Protein AF-A0A1B7W622-F1 (afdb_monomer)

Radius of gyration: 14.62 Å; Cα contacts (8 Å, |Δi|>4): 150; chains: 1; bounding box: 33×16×44 Å

Secondary struc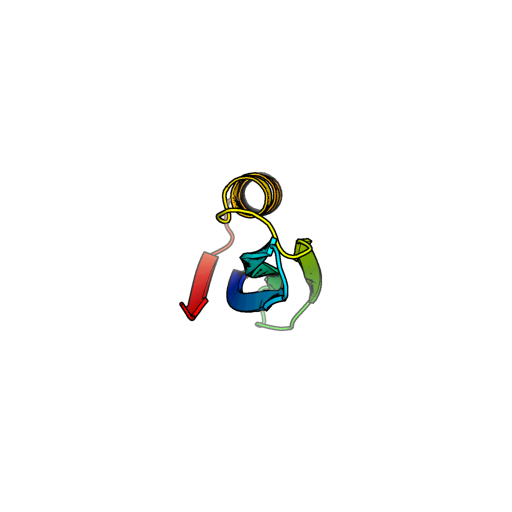ture (DSSP, 8-state):
--EEEEEEEEEEEE-GGG-EEEEEEEEEEEE-TT--EEEEEEEEEEEESSSHHHHHHHHHHHHHHHHH-TTSEEEEEE--

Foldseek 3Di:
DKAWEKEKEWDWDQPDVVGIFIKIKMKTWIADPVRDTDDIDIDIDDGDHDCVVVVVVSVVVVVVVCVVCVPHHYHYDYDD

Organism: NCBI:txid1710896

Sequence (80 aa):
MATVGIGLDGTCMLMCEDGYREAMVGTVSLYDSEGERQPTIYLGAAPEYGKKSFLERLEREIERAKNRYPEATLVGIADG

Solvent-accessible surface area (backbone atoms only — not comparable to full-atom values): 4489 Å² total; per-residue (Å²): 95,33,33,40,39,34,41,39,40,62,46,83,42,77,55,71,94,74,39,74,24,33,29,38,39,36,35,45,33,36,26,41,59,87,64,52,78,59,69,65,50,78,47,77,40,74,69,31,91,60,59,63,73,53,48,59,54,51,50,53,54,50,52,51,48,44,73,74,41,75,85,37,48,79,44,80,51,74,54,132

Nearest PDB structures (foldseek):
  7o24-assembly1_C  TM=5.919E-01  e=1.324E-02  White-tufted-ear marmoset simian foamy virus
  2lsn-assembly1_A  TM=5.619E-01  e=1.159E-01  Human spumaretrovirus
  7kse-assembly1_A  TM=5.560E-01  e=2.293E-01  Eastern chimpan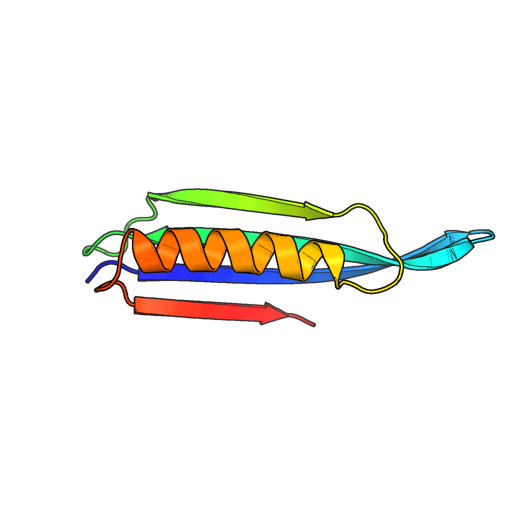zee simian foamy virus
  7ksf-assembly1_A  TM=5.168E-01  e=4.261E-01  Eastern chimpanzee simian foamy virus
  6rw9-assembly1_A  TM=5.573E-01  e=1.080E+00  Morganella morganii subsp. morganii

Structure (mmCIF, N/CA/C/O backbone):
data_AF-A0A1B7W622-F1
#
_entry.id   AF-A0A1B7W622-F1
#
loop_
_atom_site.group_PDB
_atom_site.id
_atom_site.type_symbol
_atom_site.label_atom_id
_atom_site.label_alt_id
_atom_site.label_comp_id
_atom_site.label_asym_id
_atom_site.label_entity_id
_atom_site.label_seq_id
_atom_site.pdbx_PDB_ins_code
_atom_site.Cartn_x
_atom_site.Cartn_y
_atom_site.Cartn_z
_atom_site.occupancy
_atom_site.B_iso_or_equiv
_atom_site.auth_seq_id
_atom_site.auth_comp_id
_atom_site.auth_asym_id
_atom_site.auth_atom_id
_atom_site.pdbx_PDB_model_num
ATOM 1 N N . MET A 1 1 ? -8.701 -0.264 20.173 1.00 80.06 1 MET A N 1
ATOM 2 C CA . MET A 1 1 ? -9.168 0.552 19.023 1.00 80.06 1 MET A CA 1
ATOM 3 C C . MET A 1 1 ? -8.705 -0.140 17.752 1.00 80.06 1 MET A C 1
ATOM 5 O O . MET A 1 1 ? -7.558 -0.562 17.735 1.00 80.06 1 MET A O 1
ATOM 9 N N . ALA A 1 2 ? -9.567 -0.322 16.748 1.00 91.81 2 ALA A N 1
ATOM 10 C CA . ALA A 1 2 ? -9.161 -0.981 15.503 1.00 91.81 2 ALA A CA 1
ATOM 11 C C . ALA A 1 2 ? -8.175 -0.104 14.711 1.00 91.81 2 ALA A C 1
ATOM 13 O O . ALA A 1 2 ? -8.221 1.125 14.810 1.00 91.81 2 ALA A O 1
ATOM 14 N N . THR A 1 3 ? -7.291 -0.728 13.935 1.00 96.38 3 THR A N 1
ATOM 15 C CA . THR A 1 3 ? -6.239 -0.032 13.178 1.00 96.38 3 THR A CA 1
ATOM 16 C C . THR A 1 3 ? -6.179 -0.535 11.739 1.00 96.38 3 THR A C 1
ATOM 18 O O . THR A 1 3 ? -6.291 -1.729 11.476 1.00 96.38 3 THR A O 1
ATOM 21 N N . VAL A 1 4 ? -5.971 0.382 10.800 1.00 96.69 4 VAL A N 1
ATOM 22 C CA . VAL A 1 4 ? -5.673 0.107 9.395 1.00 96.69 4 VAL A CA 1
ATOM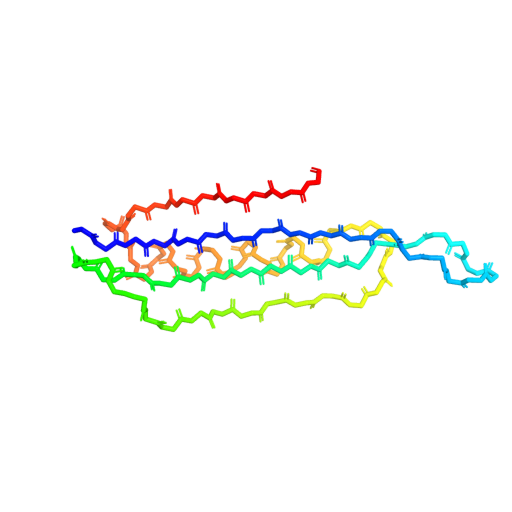 23 C C . VAL A 1 4 ? -4.218 0.499 9.144 1.00 96.69 4 VAL A C 1
ATOM 25 O O . VAL A 1 4 ? -3.872 1.679 9.139 1.00 96.69 4 VAL A O 1
ATOM 28 N N . GLY A 1 5 ? -3.357 -0.497 8.962 1.00 96.06 5 GLY A N 1
ATOM 29 C CA . GLY A 1 5 ? -1.958 -0.319 8.588 1.00 96.06 5 GLY A CA 1
ATOM 30 C C . GLY A 1 5 ? -1.792 -0.308 7.072 1.00 96.06 5 GLY A C 1
ATOM 31 O O . GLY A 1 5 ? -2.269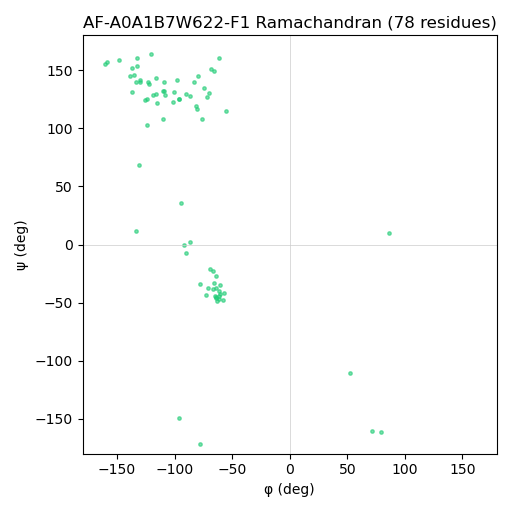 -1.213 6.395 1.00 96.06 5 GLY A O 1
ATOM 32 N N . ILE A 1 6 ? -1.103 0.687 6.535 1.00 96.81 6 ILE A N 1
ATOM 33 C CA . ILE A 1 6 ? -0.840 0.863 5.108 1.00 96.81 6 ILE A CA 1
ATOM 34 C C . ILE A 1 6 ? 0.667 0.737 4.899 1.00 96.81 6 ILE A C 1
ATOM 36 O O . ILE A 1 6 ? 1.432 1.482 5.504 1.00 96.81 6 ILE A O 1
ATOM 40 N N . GLY A 1 7 ? 1.083 -0.207 4.062 1.00 95.44 7 GLY A N 1
ATOM 41 C CA . GLY A 1 7 ? 2.472 -0.391 3.648 1.00 95.44 7 GLY A CA 1
ATOM 42 C C . GLY A 1 7 ? 2.665 0.006 2.189 1.00 95.44 7 GLY A C 1
ATOM 43 O O . GLY A 1 7 ? 1.817 -0.327 1.359 1.00 95.44 7 GLY A O 1
ATOM 44 N N . LEU A 1 8 ? 3.773 0.666 1.871 1.00 95.25 8 LEU A N 1
ATOM 45 C CA . LEU A 1 8 ? 4.186 1.000 0.506 1.00 95.25 8 LEU A CA 1
ATOM 46 C C . LEU A 1 8 ? 5.688 0.746 0.353 1.00 95.25 8 LEU A C 1
ATOM 48 O O . LEU A 1 8 ? 6.466 1.195 1.188 1.00 95.25 8 LEU A O 1
ATOM 52 N N . ASP A 1 9 ? 6.076 0.052 -0.709 1.00 93.94 9 ASP A N 1
ATOM 53 C CA . ASP A 1 9 ? 7.477 -0.191 -1.057 1.00 93.94 9 ASP A CA 1
ATOM 54 C C . ASP A 1 9 ? 7.607 -0.271 -2.588 1.00 93.94 9 ASP A C 1
ATOM 56 O O . ASP A 1 9 ? 6.626 -0.491 -3.314 1.00 93.94 9 ASP A O 1
ATOM 60 N N . GLY A 1 10 ? 8.807 -0.057 -3.102 1.00 91.81 10 GLY A N 1
ATOM 61 C CA . GLY A 1 10 ? 9.087 -0.086 -4.523 1.00 91.81 10 GLY A CA 1
ATOM 62 C C . GLY A 1 10 ? 10.563 -0.279 -4.822 1.00 91.81 10 GLY A C 1
ATOM 63 O O . GLY A 1 10 ? 11.442 0.057 -4.036 1.00 91.81 10 GLY A O 1
ATOM 64 N N . THR A 1 11 ? 10.853 -0.820 -6.000 1.00 92.06 11 THR A N 1
ATOM 65 C CA . THR A 1 11 ? 12.229 -1.028 -6.446 1.00 92.06 11 THR A CA 1
ATOM 66 C C . THR A 1 11 ? 12.414 -0.672 -7.915 1.00 92.06 11 THR A C 1
ATOM 68 O O . THR A 1 11 ? 11.530 -0.887 -8.749 1.00 92.06 11 THR A O 1
ATOM 71 N N . CYS A 1 12 ? 13.587 -0.128 -8.240 1.00 91.38 12 CYS A N 1
ATOM 72 C CA . CYS A 1 12 ? 13.985 0.167 -9.610 1.00 91.38 12 CYS A CA 1
ATOM 73 C C . CYS A 1 12 ? 14.502 -1.104 -10.289 1.00 91.38 12 CYS A C 1
ATOM 75 O O . CYS A 1 12 ? 15.516 -1.674 -9.890 1.00 91.38 12 CYS A O 1
ATOM 77 N N . MET A 1 13 ? 13.840 -1.516 -11.364 1.00 91.12 13 MET A N 1
ATOM 78 C CA . MET A 1 13 ? 14.201 -2.675 -12.172 1.00 91.12 13 MET A CA 1
ATOM 79 C C . MET A 1 13 ? 14.761 -2.236 -13.525 1.00 91.12 13 MET A C 1
ATOM 81 O O . MET A 1 13 ? 14.138 -1.452 -14.239 1.00 91.12 13 MET A O 1
ATOM 85 N N . LEU A 1 14 ? 15.931 -2.762 -13.896 1.00 91.56 14 LEU A N 1
ATOM 86 C CA . LEU A 1 14 ? 16.498 -2.580 -15.232 1.00 91.56 14 LEU A CA 1
ATOM 87 C C . LEU A 1 14 ? 15.832 -3.558 -16.210 1.00 91.56 14 LEU A C 1
ATOM 89 O O . LEU A 1 14 ? 16.003 -4.768 -16.091 1.00 91.56 14 LEU A O 1
ATOM 93 N N . MET A 1 15 ? 15.120 -3.031 -17.203 1.00 91.25 15 MET A N 1
ATOM 94 C CA . MET A 1 15 ? 14.396 -3.789 -18.230 1.00 91.25 15 MET A CA 1
ATOM 95 C C . MET A 1 15 ? 15.241 -3.981 -19.503 1.00 91.25 15 MET A C 1
ATOM 97 O O . MET A 1 15 ? 14.726 -3.958 -20.618 1.00 91.25 15 MET A O 1
ATOM 101 N N . CYS A 1 16 ? 16.556 -4.159 -19.337 1.00 90.06 16 CYS A N 1
ATOM 102 C CA . CYS A 1 16 ? 17.539 -4.256 -20.420 1.00 90.06 16 CYS A CA 1
ATOM 103 C C . CYS A 1 16 ? 17.446 -3.073 -21.405 1.00 90.06 16 CYS A C 1
ATOM 105 O O . CYS A 1 16 ? 17.790 -1.950 -21.040 1.00 90.06 16 CYS A O 1
ATOM 107 N N . GLU A 1 17 ? 16.986 -3.319 -22.635 1.00 88.69 17 GLU A N 1
ATOM 108 C CA . GLU A 1 17 ? 16.882 -2.316 -23.704 1.00 88.69 17 GLU A CA 1
ATOM 109 C C . GLU A 1 17 ? 15.835 -1.229 -23.401 1.00 88.69 17 GLU A C 1
ATOM 111 O O . GLU A 1 17 ? 15.956 -0.107 -23.887 1.00 88.69 17 GLU A O 1
ATOM 116 N N . ASP A 1 18 ? 14.863 -1.521 -22.531 1.00 82.88 18 ASP A N 1
ATOM 117 C CA . ASP A 1 18 ? 13.765 -0.615 -22.170 1.00 82.88 18 ASP A CA 1
ATOM 118 C C . ASP A 1 18 ? 14.110 0.356 -21.017 1.00 82.88 18 ASP A C 1
ATOM 120 O O . ASP A 1 18 ? 13.264 1.144 -20.576 1.00 82.88 18 ASP A O 1
ATOM 124 N N . GLY A 1 19 ? 15.345 0.313 -20.507 1.00 90.38 19 GLY A N 1
ATOM 125 C CA . GLY A 1 19 ? 15.811 1.170 -19.414 1.00 90.38 19 GLY A CA 1
ATOM 126 C C . GLY A 1 19 ? 15.220 0.812 -18.045 1.00 90.38 19 GLY A C 1
ATOM 127 O O . GLY A 1 19 ? 14.769 -0.309 -17.813 1.00 90.38 19 GLY A O 1
ATOM 128 N N . TYR A 1 20 ? 15.271 1.751 -17.097 1.00 90.94 20 TYR A N 1
ATOM 129 C CA . TYR A 1 20 ? 14.773 1.535 -15.735 1.00 90.94 20 TYR A CA 1
ATOM 130 C C . TYR A 1 20 ? 13.262 1.753 -15.629 1.00 90.94 20 TYR A C 1
ATOM 132 O O . TYR A 1 20 ? 12.718 2.702 -16.196 1.00 90.94 20 TYR A O 1
ATOM 140 N N . ARG A 1 21 ? 12.600 0.894 -14.852 1.00 92.31 21 ARG A N 1
ATOM 141 C CA . ARG A 1 21 ? 11.184 0.989 -14.475 1.00 92.31 21 ARG A CA 1
ATOM 142 C C . ARG A 1 21 ? 11.012 0.769 -12.976 1.00 92.31 21 ARG A C 1
ATOM 144 O O . ARG A 1 21 ? 11.887 0.185 -12.343 1.00 92.31 21 ARG A O 1
ATOM 151 N N . GLU A 1 22 ? 9.891 1.204 -12.416 1.00 92.69 22 GLU A N 1
ATOM 152 C CA . GLU A 1 22 ? 9.578 1.015 -10.995 1.00 92.69 22 GLU A CA 1
ATOM 153 C C . GLU A 1 22 ? 8.599 -0.152 -10.835 1.00 92.69 22 GLU A C 1
ATOM 155 O O . GLU A 1 22 ? 7.518 -0.160 -11.425 1.00 92.69 22 GLU A O 1
ATOM 160 N N . ALA A 1 23 ? 8.980 -1.157 -10.048 1.00 93.31 23 ALA A N 1
ATOM 161 C CA . ALA A 1 23 ? 8.071 -2.192 -9.572 1.00 93.31 23 ALA A CA 1
ATOM 162 C C . ALA A 1 23 ? 7.594 -1.811 -8.174 1.00 93.31 23 ALA A C 1
ATOM 164 O O . ALA A 1 23 ? 8.411 -1.577 -7.287 1.00 93.31 23 ALA A O 1
ATOM 165 N N . MET A 1 24 ? 6.280 -1.757 -7.982 1.00 94.94 24 MET A N 1
ATOM 166 C CA . MET A 1 24 ? 5.672 -1.260 -6.749 1.00 94.94 24 MET A CA 1
ATOM 167 C C . MET A 1 24 ? 4.893 -2.363 -6.041 1.00 94.94 24 MET A C 1
ATOM 169 O O . MET A 1 24 ? 4.209 -3.171 -6.683 1.00 94.94 24 MET A O 1
ATOM 173 N N . VAL A 1 25 ? 4.938 -2.354 -4.713 1.00 95.06 25 VAL A N 1
ATOM 174 C CA . VAL A 1 25 ? 4.117 -3.202 -3.849 1.00 95.06 25 VAL A CA 1
ATOM 175 C C . VAL A 1 25 ? 3.487 -2.378 -2.734 1.00 95.06 25 VAL A C 1
ATOM 177 O O . VAL A 1 25 ? 3.979 -1.328 -2.329 1.00 95.06 25 VAL A O 1
ATOM 180 N N . GLY A 1 26 ? 2.356 -2.844 -2.225 1.00 95.94 26 GLY A N 1
ATOM 181 C CA . GLY A 1 26 ? 1.665 -2.170 -1.138 1.00 95.94 26 GLY A CA 1
ATOM 182 C C . GLY A 1 26 ? 0.735 -3.104 -0.399 1.00 95.94 26 GLY A C 1
ATOM 183 O O . GLY A 1 26 ? 0.302 -4.133 -0.923 1.00 95.94 26 GLY A O 1
ATOM 184 N N . THR A 1 27 ? 0.445 -2.752 0.845 1.00 96.81 27 THR A N 1
ATOM 185 C CA . THR A 1 27 ? -0.396 -3.554 1.727 1.00 96.81 27 THR A CA 1
ATOM 186 C C . THR A 1 27 ? -1.400 -2.688 2.464 1.00 96.81 27 THR A C 1
ATOM 188 O O . THR A 1 27 ? -1.103 -1.557 2.836 1.00 96.81 27 THR A O 1
ATOM 191 N N . VAL A 1 28 ? -2.589 -3.234 2.706 1.00 96.81 28 VAL A N 1
ATOM 192 C CA . VAL A 1 28 ? -3.571 -2.679 3.643 1.00 96.81 28 VAL A CA 1
ATOM 193 C C . VAL A 1 28 ? -3.899 -3.781 4.643 1.00 96.81 28 VAL A C 1
ATOM 195 O O . VAL A 1 28 ? -4.590 -4.741 4.316 1.00 96.81 28 VAL A O 1
ATOM 198 N N . SER A 1 29 ? -3.332 -3.686 5.841 1.00 96.12 29 SER A N 1
ATOM 199 C CA . SER A 1 29 ? -3.482 -4.650 6.931 1.00 96.12 29 SER A CA 1
ATOM 200 C C . SER A 1 29 ? -4.490 -4.147 7.951 1.00 96.12 29 SER A C 1
ATOM 202 O O . SER A 1 29 ? -4.388 -3.014 8.416 1.00 96.12 29 SER A O 1
ATOM 204 N N . LEU A 1 30 ? -5.439 -4.993 8.332 1.00 95.62 30 LEU A N 1
ATOM 205 C CA . LEU A 1 30 ? -6.418 -4.673 9.364 1.00 95.62 30 LEU A CA 1
ATOM 206 C C . LEU A 1 30 ? -5.984 -5.270 10.703 1.00 95.62 30 LEU A C 1
ATOM 208 O O . LEU A 1 30 ? -5.483 -6.392 10.754 1.00 95.62 30 LEU A O 1
ATOM 212 N N . TYR A 1 31 ? -6.202 -4.526 11.779 1.00 96.00 31 TYR A N 1
ATOM 213 C CA . TYR A 1 31 ? -5.979 -4.966 13.151 1.00 96.00 31 TYR A CA 1
ATOM 214 C C . TYR A 1 31 ? -7.219 -4.658 13.978 1.00 96.00 31 TYR A C 1
ATOM 216 O O . TYR A 1 31 ? -7.837 -3.598 13.821 1.00 96.00 31 TYR A O 1
ATOM 224 N N . ASP A 1 32 ? -7.590 -5.582 14.852 1.00 94.31 32 ASP A N 1
ATOM 225 C CA . ASP A 1 32 ? -8.707 -5.375 15.765 1.00 94.31 32 ASP A CA 1
ATOM 226 C C . ASP A 1 32 ? -8.327 -4.481 16.956 1.00 94.31 32 ASP A C 1
ATOM 228 O O . ASP A 1 32 ? -7.272 -3.844 16.998 1.00 94.31 32 ASP A O 1
ATOM 232 N N . SER A 1 33 ? -9.234 -4.380 17.927 1.00 93.06 33 SER A N 1
ATOM 233 C CA . SER A 1 33 ? -9.023 -3.568 19.118 1.00 93.06 33 SER A CA 1
ATOM 234 C C . SER A 1 33 ? -7.965 -4.095 20.080 1.00 93.06 33 SER A C 1
ATOM 236 O O . SER A 1 33 ? -7.496 -3.287 20.884 1.00 93.06 33 SER A O 1
ATOM 238 N N . GLU A 1 34 ? -7.638 -5.385 20.016 1.00 94.62 34 GLU A N 1
ATOM 239 C CA . GLU A 1 34 ? -6.616 -6.053 20.829 1.00 94.62 34 GLU A CA 1
ATOM 240 C C . GLU A 1 34 ? -5.239 -6.015 20.146 1.00 94.62 34 GLU A C 1
ATOM 242 O O . GLU A 1 34 ? -4.224 -6.332 20.763 1.00 94.62 34 GLU A O 1
ATOM 247 N N . GLY A 1 35 ? -5.187 -5.537 18.898 1.00 90.88 35 GLY A N 1
ATOM 248 C CA . GLY A 1 35 ? -3.972 -5.458 18.098 1.00 90.88 35 GLY A CA 1
ATOM 249 C C . GLY A 1 35 ? -3.672 -6.751 17.346 1.00 90.88 35 GLY A C 1
ATOM 250 O O . GLY A 1 35 ? -2.593 -6.868 16.759 1.00 90.88 35 GLY A O 1
ATOM 251 N N . GLU A 1 36 ? -4.602 -7.708 17.315 1.00 94.69 36 GLU A N 1
ATOM 252 C CA . GLU A 1 36 ? -4.434 -8.917 16.520 1.00 94.69 36 GLU A CA 1
ATOM 253 C C . GLU A 1 36 ? -4.629 -8.601 15.038 1.00 94.69 36 GLU A C 1
ATOM 255 O O . GLU A 1 36 ? -5.551 -7.882 14.631 1.00 94.69 36 GLU A O 1
ATOM 260 N N . ARG A 1 37 ? -3.723 -9.134 14.213 1.00 94.12 37 ARG A N 1
ATOM 261 C CA . ARG A 1 37 ? -3.780 -8.961 12.764 1.00 94.12 37 ARG A CA 1
ATOM 262 C C . ARG A 1 37 ? -4.933 -9.783 12.191 1.00 94.12 37 ARG A C 1
ATOM 264 O O . ARG A 1 37 ? -5.004 -10.992 12.374 1.00 94.12 37 ARG A O 1
ATOM 271 N N . GLN A 1 38 ? -5.774 -9.103 11.429 1.00 94.62 38 GLN A N 1
ATOM 272 C CA . GLN A 1 38 ? -6.901 -9.644 10.679 1.00 94.62 38 GLN A CA 1
ATOM 273 C C . GLN A 1 38 ? -6.436 -9.891 9.216 1.00 94.62 38 GLN A C 1
ATOM 275 O O . GLN A 1 38 ? -5.260 -10.197 8.997 1.00 94.62 38 GLN A O 1
ATOM 280 N N . PRO A 1 39 ? -7.278 -9.792 8.168 1.00 94.25 39 PRO A N 1
ATOM 281 C CA . PRO A 1 39 ? -6.795 -9.879 6.791 1.00 94.25 39 PRO A CA 1
ATOM 282 C C . PRO A 1 39 ? -5.875 -8.724 6.369 1.00 94.25 39 PRO A C 1
ATOM 284 O O . PRO A 1 39 ? -6.055 -7.570 6.771 1.00 94.25 39 PRO A O 1
ATOM 287 N N . THR A 1 40 ? -4.952 -9.040 5.460 1.00 95.69 40 THR A N 1
ATOM 288 C CA . THR A 1 40 ? -4.148 -8.063 4.719 1.00 95.69 40 THR A CA 1
ATOM 289 C C . THR A 1 40 ? -4.475 -8.149 3.233 1.00 95.69 40 THR A C 1
ATOM 291 O O . THR A 1 40 ? -4.452 -9.226 2.636 1.00 95.69 40 THR A O 1
ATOM 294 N N . ILE A 1 41 ? -4.758 -7.002 2.626 1.00 95.81 41 ILE A N 1
ATOM 295 C CA . ILE A 1 41 ? -4.867 -6.845 1.178 1.00 95.81 41 ILE A CA 1
ATOM 296 C C . ILE A 1 41 ? -3.465 -6.573 0.639 1.00 95.81 41 ILE A C 1
ATOM 298 O O . ILE A 1 41 ? -2.790 -5.664 1.120 1.00 95.81 41 ILE A O 1
ATOM 302 N N . TYR A 1 42 ? -3.047 -7.342 -0.364 1.00 95.69 42 TYR A N 1
ATOM 303 C CA . TYR A 1 42 ? -1.761 -7.181 -1.040 1.00 95.69 42 TYR A CA 1
ATOM 304 C C . TYR A 1 42 ? -1.973 -6.650 -2.455 1.00 95.69 42 TYR A C 1
ATOM 306 O O . TYR A 1 42 ? -2.792 -7.169 -3.216 1.00 95.69 42 TYR A O 1
ATOM 314 N N . LEU A 1 43 ? -1.212 -5.624 -2.810 1.00 95.31 43 LEU A N 1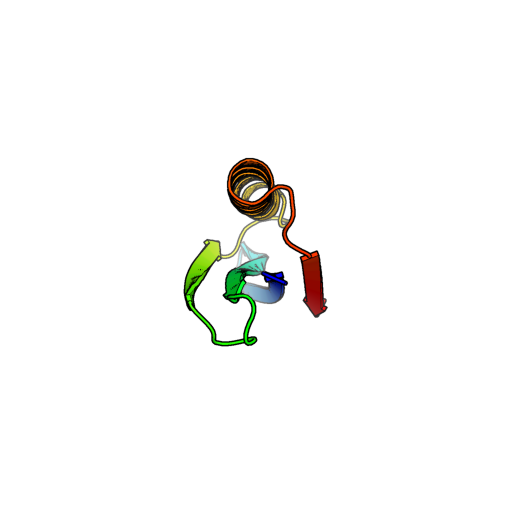
ATOM 315 C CA . LEU A 1 43 ? -1.216 -4.990 -4.118 1.00 95.31 43 LEU A CA 1
ATOM 316 C C . LEU A 1 43 ? 0.191 -5.054 -4.700 1.00 95.31 43 LEU A C 1
ATOM 318 O O . LEU A 1 43 ? 1.173 -4.786 -4.012 1.00 95.31 43 LEU A O 1
ATOM 322 N N . GLY A 1 44 ? 0.267 -5.360 -5.989 1.00 93.06 44 GLY A N 1
ATOM 323 C CA . GLY A 1 44 ? 1.493 -5.272 -6.769 1.00 93.06 44 GLY A CA 1
ATOM 324 C C . GLY A 1 44 ? 1.223 -4.653 -8.135 1.00 93.06 44 GLY A C 1
ATOM 325 O O . GLY A 1 44 ? 0.116 -4.772 -8.687 1.00 93.06 44 GLY A O 1
ATOM 326 N N . ALA A 1 45 ? 2.240 -3.996 -8.677 1.00 92.94 45 ALA A N 1
ATOM 327 C CA . ALA A 1 45 ? 2.320 -3.612 -10.077 1.00 92.94 45 ALA A CA 1
ATOM 328 C C . ALA A 1 45 ? 3.589 -4.195 -10.704 1.00 92.94 45 ALA A C 1
ATOM 330 O O . ALA A 1 45 ? 4.654 -4.215 -10.087 1.00 92.94 45 ALA A O 1
ATOM 331 N N . ALA A 1 46 ? 3.452 -4.673 -11.943 1.00 89.88 46 ALA A N 1
ATOM 332 C CA . ALA A 1 46 ? 4.603 -4.979 -12.782 1.00 89.88 46 ALA A CA 1
ATOM 333 C C . ALA A 1 46 ? 5.422 -3.694 -13.042 1.00 89.88 46 ALA A C 1
ATOM 335 O O . ALA A 1 46 ? 4.861 -2.606 -12.903 1.00 89.88 46 ALA A O 1
ATOM 336 N N . PRO A 1 47 ? 6.705 -3.801 -13.445 1.00 89.81 47 PRO A N 1
ATOM 337 C CA . PRO A 1 47 ? 7.551 -2.637 -13.680 1.00 89.81 47 PRO A CA 1
ATOM 338 C C . PRO A 1 47 ? 6.923 -1.673 -14.688 1.00 89.81 47 PRO A C 1
ATOM 340 O O . PRO A 1 47 ? 6.766 -2.005 -15.870 1.00 89.81 47 PRO A O 1
ATOM 343 N N . GLU A 1 48 ? 6.580 -0.476 -14.226 1.00 89.50 48 GLU A N 1
ATOM 344 C CA . GLU A 1 48 ? 5.916 0.550 -15.024 1.00 89.50 48 GLU A CA 1
ATOM 345 C C . GLU A 1 48 ? 6.752 1.836 -15.096 1.00 89.50 48 GLU A C 1
ATOM 347 O O 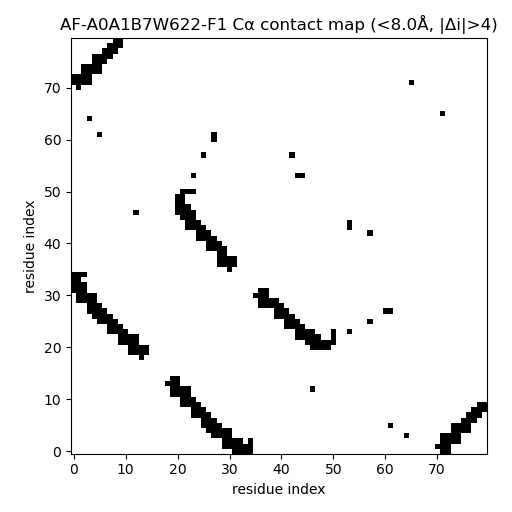. GLU A 1 48 ? 7.726 2.024 -14.361 1.00 89.50 48 GLU A O 1
ATOM 352 N N . TYR A 1 49 ? 6.419 2.707 -16.053 1.00 86.25 49 TYR A N 1
ATOM 353 C CA . TYR A 1 49 ? 7.001 4.047 -16.086 1.00 86.25 49 TYR A CA 1
ATOM 354 C C . TYR A 1 49 ? 6.320 4.904 -15.022 1.00 86.25 49 TYR A C 1
ATOM 356 O O . TYR A 1 49 ? 5.160 5.300 -15.170 1.00 86.25 49 TYR A O 1
ATOM 364 N N . GLY A 1 50 ? 7.064 5.199 -13.960 1.00 85.06 50 GLY A N 1
ATOM 365 C CA . GLY A 1 50 ? 6.537 5.863 -12.777 1.00 85.06 50 GLY A CA 1
ATOM 366 C C . GLY A 1 50 ? 5.790 4.890 -11.864 1.00 85.06 50 GLY A C 1
ATOM 367 O O . GLY A 1 50 ? 5.925 3.680 -11.967 1.00 85.06 50 GLY A O 1
ATOM 368 N N . LYS A 1 51 ? 4.951 5.445 -10.987 1.00 89.62 51 LYS A N 1
ATOM 369 C CA . LYS A 1 51 ? 4.158 4.685 -10.002 1.00 89.62 51 LYS A CA 1
ATOM 370 C C . LYS A 1 51 ? 2.690 5.098 -9.935 1.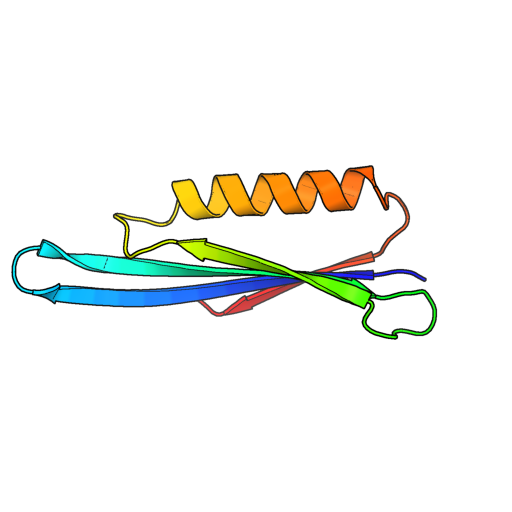00 89.62 51 LYS A C 1
ATOM 372 O O . LYS A 1 51 ? 1.976 4.776 -8.990 1.00 89.62 51 LYS A O 1
ATOM 377 N N . LYS A 1 52 ? 2.236 5.891 -10.910 1.00 91.50 52 LYS A N 1
ATOM 378 C CA . LYS A 1 52 ? 0.926 6.554 -10.858 1.00 91.50 52 LYS A CA 1
ATOM 379 C C . LYS A 1 52 ? -0.224 5.547 -10.854 1.00 91.50 52 LYS A C 1
ATOM 381 O O . LYS A 1 52 ? -1.135 5.681 -10.044 1.00 91.50 52 LYS A O 1
ATOM 386 N N . SER A 1 53 ? -0.174 4.545 -11.734 1.00 91.44 53 SER A N 1
ATOM 387 C CA . SER A 1 53 ? -1.260 3.568 -11.847 1.00 91.44 53 SER A CA 1
ATOM 388 C C . SER A 1 53 ? -1.358 2.715 -10.580 1.00 91.44 53 SER A C 1
ATOM 390 O O . SER A 1 53 ? -2.454 2.440 -10.082 1.00 91.44 53 SER A O 1
ATOM 392 N N . PHE A 1 54 ? -0.204 2.361 -10.006 1.00 94.12 54 PHE A N 1
ATOM 393 C CA . PHE A 1 54 ? -0.142 1.672 -8.730 1.00 94.12 54 PHE A CA 1
ATOM 394 C C . PHE A 1 54 ? -0.718 2.515 -7.583 1.00 94.12 54 PHE A C 1
ATOM 396 O O . PHE A 1 54 ? -1.561 2.017 -6.833 1.00 94.12 54 PHE A O 1
ATOM 403 N N . LEU A 1 55 ? -0.321 3.787 -7.465 1.00 94.31 55 LEU A N 1
ATOM 404 C CA . LEU A 1 55 ? -0.810 4.681 -6.410 1.00 94.31 55 LEU A CA 1
ATOM 405 C C . LEU A 1 55 ? -2.328 4.875 -6.482 1.00 94.31 55 LEU A C 1
ATOM 407 O O . LEU A 1 55 ? -2.995 4.752 -5.461 1.00 94.31 55 LEU A O 1
ATOM 411 N N . GLU A 1 56 ? -2.896 5.057 -7.676 1.00 95.56 56 GLU A N 1
ATOM 412 C CA . GLU A 1 56 ? -4.352 5.168 -7.854 1.00 95.56 56 GLU A CA 1
ATOM 413 C C . GLU A 1 56 ? -5.099 3.907 -7.384 1.00 95.56 56 GLU A C 1
ATOM 415 O O . GLU A 1 56 ? -6.217 3.986 -6.869 1.00 95.56 56 GLU A O 1
ATOM 420 N N . ARG A 1 57 ? -4.506 2.719 -7.554 1.00 95.44 57 ARG A N 1
ATOM 421 C CA . ARG A 1 57 ? -5.082 1.457 -7.059 1.00 95.44 57 ARG A CA 1
ATOM 422 C C . ARG A 1 57 ? -4.973 1.353 -5.541 1.00 95.44 57 ARG A C 1
ATOM 424 O O . ARG A 1 57 ? -5.945 0.956 -4.903 1.00 95.44 57 ARG A O 1
ATOM 431 N N . LEU A 1 58 ? -3.825 1.718 -4.973 1.00 95.62 58 LEU A N 1
ATOM 432 C CA . LEU A 1 58 ? -3.613 1.710 -3.526 1.00 95.62 58 LEU A CA 1
ATOM 433 C C . LEU A 1 58 ? -4.540 2.706 -2.818 1.00 95.62 58 LEU A C 1
ATOM 435 O O . LEU A 1 58 ? -5.194 2.338 -1.846 1.00 95.62 58 LEU A O 1
ATOM 439 N N . GLU A 1 59 ? -4.677 3.924 -3.342 1.00 95.56 59 GLU A N 1
ATOM 440 C CA . GLU A 1 59 ? -5.600 4.939 -2.823 1.00 95.56 59 GLU A CA 1
ATOM 441 C C . GLU A 1 59 ? -7.043 4.433 -2.787 1.00 95.56 59 GLU A C 1
ATOM 443 O O . GLU A 1 59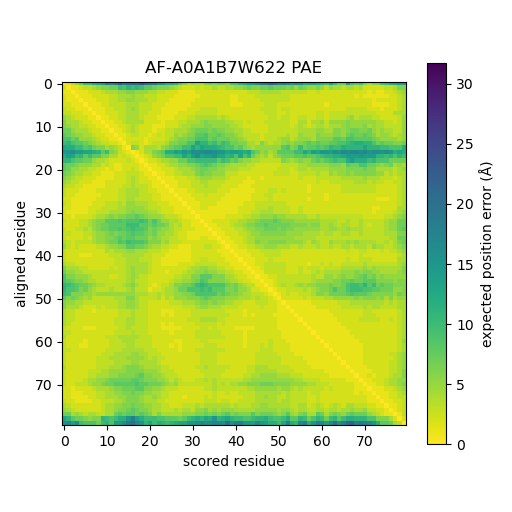 ? -7.735 4.619 -1.788 1.00 95.56 59 GLU A O 1
ATOM 448 N N . ARG A 1 60 ? -7.500 3.721 -3.825 1.00 96.50 60 ARG A N 1
ATOM 449 C CA . ARG A 1 60 ? -8.848 3.128 -3.836 1.00 96.50 60 ARG A CA 1
ATOM 450 C C . ARG A 1 60 ? -9.055 2.118 -2.711 1.00 96.50 60 ARG A C 1
ATOM 452 O O . ARG A 1 60 ? -10.137 2.097 -2.126 1.00 96.50 60 ARG A O 1
ATOM 459 N N . GLU A 1 61 ? -8.058 1.293 -2.399 1.00 96.00 61 GLU A N 1
ATOM 460 C CA . GLU A 1 61 ? -8.157 0.345 -1.282 1.00 96.00 61 GLU A CA 1
ATOM 461 C C . GLU A 1 61 ? -8.113 1.054 0.077 1.00 96.00 61 GLU A C 1
ATOM 463 O O . GLU A 1 61 ? -8.879 0.707 0.977 1.00 96.00 61 GLU A O 1
ATOM 468 N N . ILE A 1 62 ? -7.301 2.106 0.210 1.00 94.88 62 ILE A N 1
ATOM 469 C CA . ILE A 1 62 ? -7.269 2.948 1.414 1.00 94.88 62 ILE A CA 1
ATOM 470 C C . ILE A 1 62 ? -8.630 3.616 1.641 1.00 94.88 62 ILE A C 1
ATOM 472 O O . ILE A 1 62 ? -9.161 3.567 2.748 1.00 94.88 62 ILE A O 1
ATOM 476 N N . GLU A 1 63 ? -9.234 4.198 0.605 1.00 96.12 63 GLU A N 1
ATOM 477 C CA . GLU A 1 63 ? -10.553 4.832 0.703 1.00 96.12 63 GLU A CA 1
ATOM 478 C C . GLU A 1 63 ? -11.653 3.819 1.040 1.00 96.12 63 GLU A C 1
ATOM 480 O O . GLU A 1 63 ? -12.543 4.104 1.843 1.00 96.12 63 GLU A O 1
ATOM 485 N N . ARG A 1 64 ? -11.588 2.596 0.503 1.00 95.44 64 ARG A N 1
ATOM 486 C CA . ARG A 1 64 ? -12.496 1.510 0.910 1.00 95.44 64 ARG A CA 1
ATOM 487 C C . ARG A 1 64 ? -12.343 1.175 2.392 1.00 95.44 64 ARG A C 1
ATOM 489 O O . ARG A 1 64 ? -13.354 1.037 3.080 1.00 95.44 64 ARG A O 1
ATOM 496 N N . ALA A 1 65 ? -11.110 1.084 2.889 1.00 93.56 65 ALA A N 1
ATOM 497 C CA . ALA A 1 65 ? -10.839 0.805 4.296 1.00 93.56 65 ALA A CA 1
ATOM 498 C C . ALA A 1 65 ? -11.336 1.935 5.211 1.00 93.56 65 ALA A C 1
ATOM 500 O O . ALA A 1 65 ? -12.025 1.652 6.189 1.00 93.56 65 ALA A O 1
ATOM 501 N N . LYS A 1 66 ? -11.085 3.204 4.857 1.00 93.25 66 LYS A N 1
ATOM 502 C CA . LYS A 1 66 ? -11.593 4.384 5.583 1.00 93.25 66 LYS A CA 1
ATOM 503 C C . LYS A 1 66 ? -13.116 4.399 5.672 1.00 93.25 66 LYS A C 1
ATOM 505 O O . LYS A 1 66 ? -13.668 4.573 6.751 1.00 93.25 66 LYS A O 1
ATOM 510 N N . ASN A 1 67 ? -13.797 4.168 4.549 1.00 95.38 67 ASN A N 1
ATOM 511 C CA . ASN A 1 67 ? -15.260 4.150 4.510 1.00 95.38 67 ASN A CA 1
ATOM 512 C C . ASN A 1 67 ? -15.849 2.990 5.320 1.00 95.38 67 ASN A C 1
ATOM 514 O O . ASN A 1 67 ? -16.934 3.111 5.886 1.00 95.38 67 ASN A O 1
ATOM 518 N N . ARG A 1 68 ? -15.151 1.850 5.370 1.00 93.69 68 ARG A N 1
ATOM 519 C CA . ARG A 1 68 ? -15.598 0.680 6.129 1.00 93.69 68 ARG A CA 1
ATOM 520 C C . ARG A 1 68 ? -15.333 0.815 7.628 1.00 93.69 68 ARG A C 1
ATOM 522 O O . ARG A 1 68 ? -16.128 0.307 8.415 1.00 93.69 68 ARG A O 1
ATOM 529 N N . TYR A 1 69 ? -14.244 1.480 8.001 1.00 93.12 69 TYR A N 1
ATOM 530 C CA . TYR A 1 69 ? -13.768 1.613 9.375 1.00 93.12 69 TYR A CA 1
ATOM 531 C C . TYR A 1 69 ? -13.455 3.084 9.710 1.00 93.12 69 TYR A C 1
ATOM 533 O O . TYR A 1 69 ? -12.290 3.430 9.907 1.00 93.12 69 TYR A O 1
ATOM 541 N N . PRO A 1 70 ? -14.474 3.960 9.796 1.00 93.50 70 PRO A N 1
ATOM 542 C CA . PRO A 1 70 ? -14.270 5.400 9.989 1.00 93.50 70 PRO A CA 1
ATOM 543 C C . PRO A 1 70 ? -13.619 5.754 11.334 1.00 93.50 70 PRO A C 1
ATOM 545 O O . PRO A 1 70 ? -12.917 6.753 11.434 1.00 93.50 70 PRO A O 1
ATOM 548 N N . GLU A 1 71 ? -13.810 4.907 12.347 1.00 94.12 71 GLU A N 1
ATOM 549 C CA . GLU A 1 71 ? -13.259 5.084 13.697 1.00 94.12 71 GLU A CA 1
ATOM 550 C C . GLU A 1 71 ? -11.893 4.397 13.890 1.00 94.12 71 GLU A C 1
ATOM 552 O O . GLU A 1 71 ? -11.337 4.406 14.991 1.00 94.12 71 GLU A O 1
ATOM 557 N N . ALA A 1 72 ? -11.360 3.728 12.861 1.00 94.06 72 ALA A N 1
ATOM 558 C CA . ALA A 1 72 ? -10.077 3.043 12.970 1.00 94.06 72 ALA A CA 1
ATOM 559 C C . ALA A 1 72 ? -8.905 4.022 12.841 1.00 94.06 72 ALA A C 1
ATOM 561 O O . ALA A 1 72 ? -8.932 4.962 12.047 1.00 94.06 72 ALA A O 1
ATOM 562 N N . THR A 1 73 ? -7.828 3.762 13.583 1.00 95.50 73 THR A N 1
ATOM 563 C CA . THR A 1 73 ? -6.579 4.519 13.419 1.00 95.50 73 THR A CA 1
ATOM 564 C C . THR A 1 73 ? -5.943 4.144 12.087 1.00 95.50 73 THR A C 1
ATOM 566 O O . THR A 1 73 ? -5.767 2.961 11.810 1.00 95.50 73 THR A O 1
ATOM 569 N N . LEU A 1 74 ? -5.556 5.123 11.274 1.00 94.56 74 LEU A N 1
ATOM 570 C CA . LEU A 1 74 ? -4.784 4.888 10.052 1.00 94.56 74 LEU A CA 1
ATOM 571 C C . LEU A 1 74 ? -3.299 5.097 10.337 1.00 94.56 74 LEU A C 1
ATOM 573 O O . LEU A 1 74 ? -2.901 6.161 10.805 1.00 94.56 74 LEU A O 1
ATOM 577 N N . VAL A 1 75 ? -2.483 4.094 10.027 1.00 95.06 75 VAL A N 1
ATOM 578 C CA . VAL A 1 75 ? -1.024 4.154 10.168 1.00 95.06 75 VAL A CA 1
ATOM 579 C C . VAL A 1 75 ? -0.399 3.828 8.822 1.00 95.06 75 VAL A C 1
ATOM 581 O O . VAL A 1 75 ? -0.693 2.784 8.254 1.00 95.06 75 VAL A O 1
ATOM 584 N N . GLY A 1 76 ? 0.456 4.709 8.309 1.00 92.88 76 GLY A N 1
ATOM 585 C CA . GLY A 1 76 ? 1.190 4.498 7.062 1.00 92.88 76 GLY A CA 1
ATOM 586 C C . GLY A 1 76 ? 2.676 4.291 7.323 1.00 92.88 76 GLY A C 1
ATOM 587 O O . GLY A 1 76 ? 3.280 5.070 8.057 1.00 92.88 76 GLY A O 1
ATOM 588 N N . ILE A 1 77 ? 3.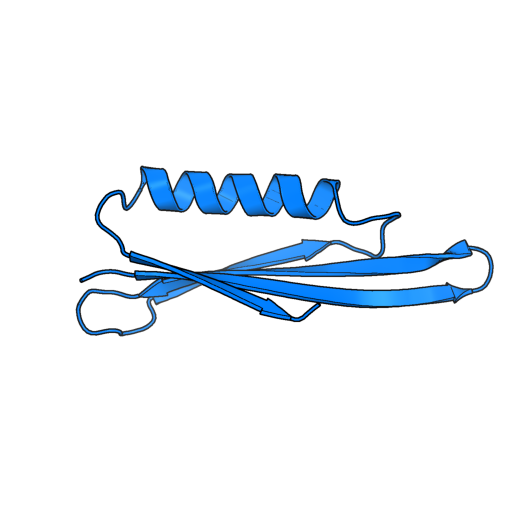259 3.262 6.715 1.00 90.00 77 ILE A N 1
ATOM 589 C CA . ILE A 1 77 ? 4.701 3.021 6.673 1.00 90.00 77 ILE A CA 1
ATOM 590 C C . ILE A 1 77 ? 5.084 2.876 5.204 1.00 90.00 77 ILE A C 1
ATOM 592 O O . ILE A 1 77 ? 4.523 2.048 4.487 1.00 90.00 77 ILE A O 1
ATOM 596 N N . ALA A 1 78 ? 6.027 3.693 4.762 1.00 86.94 78 ALA A N 1
ATOM 597 C CA . ALA A 1 78 ? 6.586 3.615 3.426 1.00 86.94 78 ALA A CA 1
ATOM 598 C C . ALA A 1 78 ? 8.110 3.602 3.522 1.00 86.94 78 ALA A C 1
ATOM 600 O O . ALA A 1 78 ? 8.669 4.300 4.371 1.00 86.94 78 ALA A O 1
ATOM 601 N N . ASP A 1 79 ? 8.745 2.814 2.663 1.00 70.94 79 ASP A N 1
ATOM 602 C CA . ASP A 1 79 ? 10.184 2.854 2.404 1.00 70.94 79 ASP A CA 1
ATOM 603 C C . ASP A 1 79 ? 10.371 3.217 0.922 1.00 70.94 79 ASP A C 1
ATOM 605 O O . ASP A 1 79 ? 9.685 2.651 0.063 1.00 70.94 79 ASP A O 1
ATOM 609 N N . GLY A 1 80 ? 11.193 4.232 0.632 1.00 56.12 80 GLY A N 1
ATOM 610 C CA . GLY A 1 80 ? 11.354 4.799 -0.719 1.00 56.12 80 GLY A CA 1
ATOM 611 C C . GLY A 1 80 ? 11.404 6.320 -0.800 1.00 56.12 80 GLY A C 1
ATOM 612 O O . GLY A 1 80 ? 10.385 6.975 -0.483 1.00 56.12 80 GLY A O 1
#

Mean predicted aligned error: 3.78 Å

pLDDT: mean 92.43, std 5.72, range [56.12, 96.81]